Protein AF-A0A7S2J039-F1 (afdb_monomer_lite)

pLDDT: mean 88.23, std 8.64, range [44.66, 96.19]

Foldseek 3Di:
DPPDDLLVLAQAEEEFEEADPVSVVVVVSSVVSHHPYYHYDYPFHAQDQDPVLVVCQVPDPDRDAPLVSQVVCQVVQVVVPHGSCVGPQWDADPVSPHIGGDDD

Secondary structure (DSSP, 8-state):
-----GGGGTT-EEEEE--SHHHHHHHHHHHHTT-SEEEEE-SS------HHHHHHHHH-SSPPPHHHHHHHHHHHHHTTT--GGGSTTEEE-TTSSSEEE---

Organism: NCBI:txid327968

Radius of gyration: 16.28 Å; chains: 1; bounding box: 36×24×54 Å

Structure (mmCIF, N/CA/C/O backbone):
data_AF-A0A7S2J039-F1
#
_entry.id   AF-A0A7S2J039-F1
#
loop_
_atom_site.group_PDB
_atom_site.id
_atom_site.type_symbol
_atom_site.label_atom_id
_atom_site.label_alt_id
_atom_site.label_comp_id
_atom_site.label_asym_id
_atom_site.label_entity_id
_atom_site.label_seq_id
_atom_site.pdbx_PDB_ins_code
_atom_site.Cartn_x
_atom_site.Cartn_y
_atom_site.Cartn_z
_atom_site.occupancy
_atom_site.B_iso_or_equiv
_atom_site.auth_seq_id
_atom_site.auth_comp_id
_atom_site.auth_asym_id
_atom_site.auth_atom_id
_atom_site.pdbx_PDB_model_num
ATOM 1 N N . SER A 1 1 ? 3.386 1.173 33.550 1.00 44.66 1 SER A N 1
ATOM 2 C CA . SER A 1 1 ? 3.784 1.382 32.145 1.00 44.66 1 SER A CA 1
ATOM 3 C C . SER A 1 1 ? 2.709 0.823 31.217 1.00 44.66 1 SER A C 1
ATOM 5 O O . SER A 1 1 ? 2.886 -0.230 30.629 1.00 44.66 1 SER A O 1
ATOM 7 N N . HIS A 1 2 ? 1.572 1.510 31.106 1.00 48.75 2 HIS A N 1
ATOM 8 C CA . HIS A 1 2 ? 0.559 1.241 30.079 1.00 48.75 2 HIS A CA 1
ATOM 9 C C . HIS A 1 2 ? 0.016 2.597 29.644 1.00 48.75 2 HIS A C 1
ATOM 11 O O . HIS A 1 2 ? -0.901 3.132 30.254 1.00 48.75 2 HIS A O 1
ATOM 17 N N . GLU A 1 3 ? 0.690 3.206 28.674 1.00 65.25 3 GLU A N 1
ATOM 18 C CA . GLU A 1 3 ? 0.411 4.579 28.238 1.00 65.25 3 GLU A CA 1
ATOM 19 C C . GLU A 1 3 ? -0.821 4.653 27.313 1.00 65.25 3 GLU A C 1
ATOM 21 O O . GLU A 1 3 ? -1.434 5.707 27.189 1.00 65.25 3 GLU A O 1
ATOM 26 N N . PHE A 1 4 ? -1.259 3.518 26.748 1.00 66.94 4 PHE A N 1
ATOM 27 C CA . PHE A 1 4 ? -2.431 3.430 25.876 1.00 66.94 4 PHE A CA 1
ATOM 28 C C . PHE A 1 4 ? -3.282 2.194 26.198 1.00 66.94 4 PHE A C 1
ATOM 30 O O . PHE A 1 4 ? -2.789 1.066 26.210 1.00 66.94 4 PHE A O 1
ATOM 37 N N . ASP A 1 5 ? -4.568 2.420 26.467 1.00 75.81 5 ASP A N 1
ATOM 38 C CA . ASP A 1 5 ? -5.559 1.376 26.732 1.00 75.81 5 ASP A CA 1
ATOM 39 C C . ASP A 1 5 ? -6.271 0.975 25.434 1.00 75.81 5 ASP A C 1
ATOM 41 O O . ASP A 1 5 ? -7.222 1.626 24.990 1.00 75.81 5 ASP A O 1
ATOM 45 N N . TYR A 1 6 ? -5.793 -0.107 24.819 1.00 70.94 6 TYR A N 1
ATOM 46 C CA . TYR A 1 6 ? -6.323 -0.621 23.557 1.00 70.94 6 TYR A CA 1
ATOM 47 C C . TYR A 1 6 ? -7.618 -1.427 23.711 1.00 70.94 6 TYR A C 1
ATOM 49 O O . TYR A 1 6 ? -8.275 -1.706 22.707 1.00 70.94 6 TYR A O 1
ATOM 57 N N . THR A 1 7 ? -8.060 -1.735 24.939 1.00 76.38 7 THR A N 1
ATOM 58 C CA . THR A 1 7 ? -9.357 -2.407 25.164 1.00 76.38 7 THR A CA 1
ATOM 59 C C . THR A 1 7 ? -10.530 -1.562 24.666 1.00 76.38 7 THR A C 1
ATOM 61 O O . THR A 1 7 ? -11.547 -2.094 24.226 1.00 76.38 7 THR A O 1
ATOM 64 N N . LYS A 1 8 ? -10.343 -0.238 24.623 1.00 78.62 8 LYS A N 1
ATOM 65 C CA . LYS A 1 8 ? -11.304 0.731 24.085 1.00 78.62 8 LYS A CA 1
ATOM 66 C C . LYS A 1 8 ? -11.549 0.593 22.586 1.00 78.62 8 LYS A C 1
ATOM 68 O O . LYS A 1 8 ? -12.506 1.173 22.093 1.00 78.62 8 LYS A O 1
ATOM 73 N N . THR A 1 9 ? -10.700 -0.125 21.855 1.00 78.50 9 THR A N 1
ATOM 74 C CA . THR A 1 9 ? -10.869 -0.322 20.406 1.00 78.50 9 THR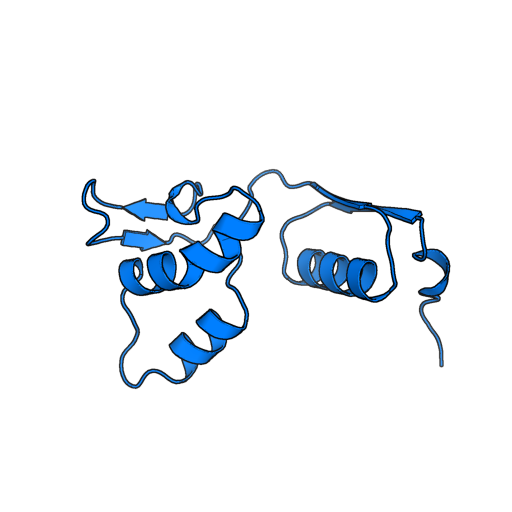 A CA 1
ATOM 75 C C . THR A 1 9 ? -11.729 -1.541 20.071 1.00 78.50 9 THR A C 1
ATOM 77 O O . THR A 1 9 ? -12.261 -1.622 18.964 1.00 78.50 9 THR A O 1
ATOM 80 N N . LEU A 1 10 ? -11.940 -2.448 21.033 1.00 87.12 10 LEU A N 1
ATOM 81 C CA . LEU A 1 10 ? -12.701 -3.676 20.831 1.00 87.12 10 LEU A CA 1
ATOM 82 C C . LEU A 1 10 ? -14.156 -3.363 20.460 1.00 87.12 10 LEU A C 1
ATOM 84 O O . LEU A 1 10 ? -14.866 -2.667 21.189 1.00 87.12 10 LEU A O 1
ATOM 88 N N . ASN A 1 11 ? -14.611 -3.904 19.328 1.00 87.12 11 ASN A N 1
ATOM 89 C CA . ASN A 1 11 ? -15.950 -3.699 18.765 1.00 87.12 11 ASN A CA 1
ATOM 90 C C . ASN A 1 11 ? -16.334 -2.232 18.480 1.00 87.12 11 ASN A C 1
ATOM 92 O O . ASN A 1 11 ? -17.498 -1.958 18.185 1.00 87.12 11 ASN A O 1
ATOM 96 N N . GLN A 1 12 ? -15.382 -1.298 18.532 1.00 88.69 12 GLN A N 1
ATOM 97 C CA . GLN A 1 12 ? -15.608 0.094 18.151 1.00 88.69 12 GLN A CA 1
ATOM 98 C C . GLN A 1 12 ? -15.321 0.310 16.667 1.00 88.69 12 GLN A C 1
ATOM 100 O O . GLN A 1 12 ? -14.569 -0.447 16.047 1.00 88.69 12 GLN A O 1
ATOM 105 N N . ASP A 1 13 ? -15.908 1.368 16.109 1.00 91.25 13 ASP A N 1
ATOM 106 C CA . ASP A 1 13 ? -15.541 1.870 14.790 1.00 91.25 13 ASP A CA 1
ATOM 107 C C . ASP A 1 13 ? -14.478 2.964 14.958 1.00 91.25 13 ASP A C 1
ATOM 109 O O . ASP A 1 13 ? -14.636 3.878 15.769 1.00 91.25 13 ASP A O 1
ATOM 113 N N . CYS A 1 14 ? -13.393 2.884 14.193 1.00 89.75 14 CYS A N 1
ATOM 114 C CA . CYS A 1 14 ? -12.298 3.846 14.249 1.00 89.75 14 CYS A CA 1
ATOM 115 C C . CYS A 1 14 ? -12.199 4.628 12.941 1.00 89.75 14 CYS A C 1
ATOM 117 O O . CYS A 1 14 ? -12.349 4.073 11.853 1.00 89.75 14 CYS A O 1
ATOM 119 N N . ILE A 1 15 ? -11.912 5.924 13.054 1.00 91.94 15 ILE A N 1
ATOM 120 C CA . ILE A 1 15 ? -11.598 6.788 11.917 1.00 91.94 15 ILE A CA 1
ATOM 121 C C . ILE A 1 15 ? -10.154 7.245 12.075 1.00 91.94 15 ILE A C 1
ATOM 123 O O . ILE A 1 15 ? -9.783 7.808 13.103 1.00 91.94 15 ILE A O 1
ATOM 127 N N . ILE A 1 16 ? -9.346 7.003 11.051 1.00 90.75 16 ILE A N 1
ATOM 128 C CA . ILE A 1 16 ? -7.950 7.421 10.976 1.00 90.75 16 ILE A CA 1
ATOM 129 C C . ILE A 1 16 ? -7.835 8.413 9.827 1.00 90.75 16 ILE A C 1
ATOM 131 O O . ILE A 1 16 ? -8.298 8.149 8.720 1.00 90.75 16 ILE A O 1
ATOM 135 N N . ILE A 1 17 ? -7.252 9.577 10.105 1.00 90.88 17 ILE A N 1
ATOM 136 C CA . ILE A 1 17 ? -7.097 10.655 9.129 1.00 90.88 17 ILE A CA 1
ATOM 137 C C . ILE A 1 17 ? -5.622 10.747 8.742 1.00 90.88 17 ILE A C 1
ATOM 139 O O . ILE A 1 17 ? -4.763 10.977 9.592 1.00 90.88 17 ILE A O 1
ATOM 143 N N . GLY A 1 18 ? -5.338 10.599 7.450 1.00 87.94 18 GLY A N 1
ATOM 144 C CA . GLY A 1 18 ? -4.001 10.690 6.870 1.00 87.94 18 GLY A CA 1
ATOM 145 C C . GLY A 1 18 ? -3.496 9.375 6.274 1.00 87.94 18 GLY A C 1
ATOM 146 O O . GLY A 1 18 ? -3.998 8.297 6.557 1.00 87.94 18 GLY A O 1
ATOM 147 N N . MET A 1 19 ? -2.463 9.470 5.435 1.00 84.94 19 MET A N 1
ATOM 148 C CA . MET A 1 19 ? -1.877 8.333 4.704 1.00 84.94 19 MET A CA 1
ATOM 149 C C . MET A 1 19 ? -0.359 8.254 4.916 1.00 84.94 19 MET A C 1
ATOM 151 O O . MET A 1 19 ? 0.417 8.110 3.975 1.00 84.94 19 MET A O 1
ATOM 155 N N . GLY A 1 20 ? 0.073 8.437 6.164 1.00 83.75 20 GLY A N 1
ATOM 156 C CA . GLY A 1 20 ? 1.471 8.287 6.570 1.00 83.75 20 GLY A CA 1
ATOM 157 C C . GLY A 1 20 ? 1.756 6.914 7.180 1.00 83.75 20 GLY A C 1
ATOM 158 O O . GLY A 1 20 ? 0.839 6.142 7.465 1.00 83.75 20 GLY A O 1
ATOM 159 N N . ALA A 1 21 ? 3.031 6.642 7.467 1.00 82.50 21 ALA A N 1
ATOM 160 C CA . ALA A 1 21 ? 3.450 5.411 8.142 1.00 82.50 21 ALA A CA 1
ATOM 161 C C . ALA A 1 21 ? 2.731 5.208 9.492 1.00 82.50 21 ALA A C 1
ATOM 163 O O . ALA A 1 21 ? 2.249 4.116 9.776 1.00 82.50 21 ALA A O 1
ATOM 164 N N . PHE A 1 22 ? 2.570 6.280 10.277 1.00 86.88 22 PHE A N 1
ATOM 165 C CA . PHE A 1 22 ? 1.840 6.245 11.551 1.00 86.88 22 PHE A CA 1
ATOM 166 C C . PHE A 1 22 ? 0.347 5.945 11.387 1.00 86.88 22 PHE A C 1
ATOM 168 O O . PHE A 1 22 ? -0.225 5.213 12.188 1.00 86.88 22 PHE A O 1
ATOM 175 N N . ALA A 1 23 ? -0.292 6.477 10.340 1.00 88.75 23 ALA A N 1
ATOM 176 C CA . ALA A 1 23 ? -1.701 6.198 10.075 1.00 88.75 23 ALA A CA 1
ATOM 177 C C . ALA A 1 23 ? -1.906 4.709 9.777 1.00 88.75 23 ALA A C 1
ATOM 179 O O . ALA A 1 23 ? -2.801 4.079 10.334 1.00 88.75 23 ALA A O 1
ATOM 180 N N . HIS A 1 24 ? -1.027 4.124 8.963 1.00 86.19 24 HIS A N 1
ATOM 181 C CA . HIS A 1 24 ? -1.076 2.700 8.657 1.00 86.19 24 HIS A CA 1
ATOM 182 C C . HIS A 1 24 ? -0.811 1.820 9.886 1.00 86.19 24 HIS A C 1
ATOM 184 O O . HIS A 1 24 ? -1.486 0.812 10.085 1.00 86.19 24 HIS A O 1
ATOM 190 N N . GLU A 1 25 ? 0.126 2.221 10.742 1.00 87.75 25 GLU A N 1
ATOM 191 C CA . GLU A 1 25 ? 0.398 1.522 11.997 1.00 87.75 25 GLU A CA 1
ATOM 192 C C . GLU A 1 25 ? -0.800 1.557 12.956 1.00 87.75 25 GLU A C 1
ATOM 194 O O . GLU A 1 25 ? -1.117 0.552 13.595 1.00 87.75 25 GLU A O 1
ATOM 199 N N . ASN A 1 26 ? -1.529 2.673 12.993 1.00 89.38 26 ASN A N 1
ATOM 200 C CA . ASN A 1 26 ? -2.765 2.784 13.762 1.00 89.38 26 ASN A CA 1
ATOM 201 C C . ASN A 1 26 ? -3.881 1.907 13.176 1.00 89.38 26 ASN A C 1
ATOM 203 O O . ASN A 1 26 ? -4.608 1.268 13.936 1.00 89.38 26 ASN A O 1
ATOM 207 N N . VAL A 1 27 ? -4.007 1.814 11.844 1.00 89.62 27 VAL A N 1
ATOM 208 C CA . VAL A 1 27 ? -4.959 0.889 11.196 1.00 89.62 27 VAL A CA 1
ATOM 209 C C . VAL A 1 27 ? -4.624 -0.550 11.588 1.00 89.62 27 VAL A C 1
ATOM 211 O O . VAL A 1 27 ? -5.498 -1.292 12.022 1.00 89.62 27 VAL A O 1
ATOM 214 N N . ARG A 1 28 ? -3.348 -0.941 11.501 1.00 88.94 28 ARG A N 1
ATOM 215 C CA . ARG A 1 28 ? -2.891 -2.278 11.899 1.00 88.94 28 ARG A CA 1
ATOM 216 C C . ARG A 1 28 ? -3.213 -2.558 13.367 1.00 88.94 28 ARG A C 1
ATOM 218 O O . ARG A 1 28 ? -3.854 -3.557 13.670 1.00 88.94 28 ARG A O 1
ATOM 225 N N . THR A 1 29 ? -2.831 -1.646 14.257 1.00 90.06 29 THR A N 1
ATOM 226 C CA . THR A 1 29 ? -3.039 -1.785 15.705 1.00 90.06 29 THR A CA 1
ATOM 227 C C . THR A 1 29 ? -4.522 -1.886 16.057 1.00 90.06 29 THR A C 1
ATOM 229 O O . THR A 1 29 ? -4.906 -2.753 16.834 1.00 90.06 29 THR A O 1
ATOM 232 N N . THR A 1 30 ? -5.379 -1.042 15.478 1.00 89.81 30 THR A N 1
ATOM 233 C CA . THR A 1 30 ? -6.829 -1.080 15.747 1.00 89.81 30 THR A CA 1
ATOM 234 C C . THR A 1 30 ? -7.464 -2.386 15.271 1.00 89.81 30 THR A C 1
ATOM 236 O O . THR A 1 30 ? -8.250 -2.981 16.006 1.00 89.81 30 THR A O 1
ATOM 239 N N . VAL A 1 31 ? -7.090 -2.877 14.087 1.00 88.06 31 VAL A N 1
ATOM 240 C CA . VAL A 1 31 ? -7.572 -4.166 13.569 1.00 88.06 31 VAL A CA 1
ATOM 241 C C . VAL A 1 31 ? -7.081 -5.336 14.434 1.00 88.06 31 VAL A C 1
ATOM 243 O O . VAL A 1 31 ? -7.871 -6.220 14.755 1.00 88.06 31 VAL A O 1
ATOM 246 N N . GLU A 1 32 ? -5.821 -5.325 14.881 1.00 89.19 32 GLU A N 1
ATOM 247 C CA . GLU A 1 32 ? -5.258 -6.357 15.772 1.00 89.19 32 GLU A CA 1
ATOM 248 C C . GLU A 1 32 ? -5.964 -6.440 17.132 1.00 89.19 32 GLU A C 1
ATOM 250 O O . GLU A 1 32 ? -6.048 -7.520 17.713 1.00 89.19 32 GLU A O 1
ATOM 255 N N . HIS A 1 33 ? -6.517 -5.328 17.621 1.00 89.56 33 HIS A N 1
ATOM 256 C CA . HIS A 1 33 ? -7.242 -5.262 18.895 1.00 89.56 33 HIS A CA 1
ATOM 257 C C . HIS A 1 33 ? -8.767 -5.428 18.744 1.00 89.56 33 HIS A C 1
ATOM 259 O O . HIS A 1 33 ? -9.525 -5.147 19.673 1.00 89.56 33 HIS A O 1
ATOM 265 N N . GLY A 1 34 ? -9.236 -5.921 17.593 1.00 88.19 34 GLY A N 1
ATOM 266 C CA . GLY A 1 34 ? -10.639 -6.287 17.396 1.00 88.19 34 GLY A CA 1
ATOM 267 C C . GLY A 1 34 ? -11.569 -5.101 17.135 1.00 88.19 34 GLY A C 1
ATOM 268 O O . GLY A 1 34 ? -12.751 -5.153 17.486 1.00 88.19 34 GLY A O 1
ATOM 269 N N . CYS A 1 35 ? -11.058 -4.030 16.523 1.00 90.31 35 CYS A N 1
ATOM 270 C CA . CYS A 1 35 ? -11.896 -2.977 15.952 1.00 90.31 35 CYS A CA 1
ATOM 271 C C . CYS A 1 35 ? -12.894 -3.571 14.947 1.00 90.31 35 CYS A C 1
ATOM 273 O O . CYS A 1 35 ? -12.534 -4.383 14.094 1.00 90.31 35 CYS A O 1
ATOM 275 N N . ARG A 1 36 ? -14.162 -3.152 15.039 1.00 89.56 36 ARG A N 1
ATOM 276 C CA . ARG A 1 36 ? -15.238 -3.662 14.180 1.00 89.56 36 ARG A CA 1
ATOM 277 C C . ARG A 1 36 ? -15.087 -3.167 12.744 1.00 89.56 36 ARG A C 1
ATOM 279 O O . ARG A 1 36 ? -15.269 -3.937 11.803 1.00 89.56 36 ARG A O 1
ATOM 286 N N . LYS A 1 37 ? -14.800 -1.873 12.579 1.00 89.31 37 LYS A N 1
ATOM 287 C CA . LYS A 1 37 ? -14.585 -1.216 11.282 1.00 89.31 37 LYS A CA 1
ATOM 288 C C . LYS A 1 37 ? -13.573 -0.089 11.420 1.00 89.31 37 LYS A C 1
ATOM 290 O O . LYS A 1 37 ? -13.734 0.784 12.266 1.00 89.31 37 LYS A O 1
ATOM 295 N N . CYS A 1 38 ? -12.590 -0.057 10.527 1.00 90.00 38 CYS A N 1
ATOM 296 C CA . CYS A 1 38 ? -11.613 1.022 10.453 1.00 90.00 38 CYS A CA 1
ATOM 297 C C . CYS A 1 38 ? -11.777 1.796 9.139 1.00 90.00 38 CYS A C 1
ATOM 299 O O . CYS A 1 38 ? -11.596 1.239 8.057 1.00 90.00 38 CYS A O 1
ATOM 301 N N . TYR A 1 39 ? -12.092 3.087 9.230 1.00 90.19 39 TYR A N 1
ATOM 302 C CA . TYR A 1 39 ? -12.156 4.003 8.095 1.00 90.19 39 TYR A CA 1
ATOM 303 C C . TYR A 1 39 ? -10.866 4.810 8.030 1.00 90.19 39 TYR A C 1
ATOM 305 O O . TYR A 1 39 ? -10.593 5.622 8.911 1.00 90.19 39 TYR A O 1
ATOM 313 N N . ASN A 1 40 ? -10.073 4.604 6.983 1.00 89.00 40 ASN A N 1
ATOM 314 C CA . ASN A 1 40 ? -8.913 5.442 6.714 1.00 89.00 40 ASN A CA 1
ATOM 315 C C . ASN A 1 40 ? -9.291 6.520 5.691 1.00 89.00 40 ASN A C 1
ATOM 317 O O . ASN A 1 40 ? -9.757 6.189 4.602 1.00 89.00 40 ASN A O 1
ATOM 321 N N . ILE A 1 41 ? -9.117 7.793 6.040 1.00 89.06 41 ILE A N 1
ATOM 322 C CA . ILE A 1 41 ? -9.503 8.943 5.219 1.00 89.06 41 ILE A CA 1
ATOM 323 C C . ILE A 1 41 ? -8.251 9.730 4.845 1.00 89.06 41 ILE A C 1
ATOM 325 O O . ILE A 1 41 ? -7.549 10.261 5.704 1.00 89.06 41 ILE A O 1
ATOM 329 N N . ALA A 1 42 ? -8.002 9.868 3.546 1.00 88.19 42 ALA A N 1
ATOM 330 C CA . ALA A 1 42 ? -6.879 10.627 3.018 1.00 88.19 42 ALA A CA 1
ATOM 331 C C . ALA A 1 42 ? -7.266 11.400 1.753 1.00 88.19 42 ALA A C 1
ATOM 333 O O . ALA A 1 42 ? -8.158 10.991 1.014 1.00 88.19 42 ALA A O 1
ATOM 334 N N . ARG A 1 43 ? -6.560 12.509 1.485 1.00 84.94 43 ARG A N 1
ATOM 335 C CA . ARG A 1 43 ? -6.717 13.284 0.239 1.00 84.94 43 ARG A CA 1
ATOM 336 C C . ARG A 1 43 ? -6.251 12.488 -0.983 1.00 84.94 43 ARG A C 1
ATOM 338 O O . ARG A 1 43 ? -6.907 12.512 -2.016 1.00 84.94 43 ARG A O 1
ATOM 345 N N . HIS A 1 44 ? -5.128 11.786 -0.844 1.00 79.94 44 HIS A N 1
ATOM 346 C CA . HIS A 1 44 ? -4.585 10.873 -1.843 1.00 79.94 44 HIS A CA 1
ATOM 347 C C . HIS A 1 44 ? -4.211 9.562 -1.156 1.00 79.94 44 HIS A C 1
ATOM 349 O O . HIS A 1 44 ? -3.545 9.570 -0.118 1.00 79.94 44 HIS A O 1
ATOM 355 N N . PHE A 1 45 ? -4.645 8.443 -1.730 1.00 80.56 45 PHE A N 1
ATOM 356 C CA . PHE A 1 45 ? -4.239 7.122 -1.272 1.00 80.56 45 PHE A CA 1
ATOM 357 C C . PHE A 1 45 ? -2.947 6.732 -1.976 1.00 80.56 45 PHE A C 1
ATOM 359 O O . PHE A 1 45 ? -2.917 6.567 -3.195 1.00 80.56 45 PHE A O 1
ATOM 366 N N . ASN A 1 46 ? -1.883 6.592 -1.192 1.00 81.94 46 ASN A N 1
ATOM 367 C CA . ASN A 1 46 ? -0.623 6.054 -1.671 1.00 81.94 46 ASN A CA 1
ATOM 368 C C . ASN A 1 46 ? -0.697 4.531 -1.808 1.00 81.94 46 ASN A C 1
ATOM 370 O O . ASN A 1 46 ? -1.519 3.858 -1.181 1.00 81.94 46 ASN A O 1
ATOM 374 N N . LEU A 1 47 ? 0.187 4.000 -2.650 1.00 88.50 47 LEU A N 1
ATOM 375 C CA . LEU A 1 47 ? 0.355 2.567 -2.825 1.00 88.50 47 LEU A CA 1
ATOM 376 C C . LEU A 1 47 ? 0.889 1.957 -1.517 1.00 88.50 47 LEU A C 1
ATOM 378 O O . LEU A 1 47 ? 1.926 2.379 -1.006 1.00 88.50 47 LEU A O 1
ATOM 382 N N . MET A 1 48 ? 0.189 0.961 -0.983 1.00 87.38 48 MET A N 1
ATOM 383 C CA . MET A 1 48 ? 0.553 0.250 0.236 1.00 87.38 48 MET A CA 1
ATOM 384 C C . MET A 1 48 ? 1.204 -1.075 -0.128 1.00 87.38 48 MET A C 1
ATOM 386 O O . MET A 1 48 ? 0.569 -1.959 -0.694 1.00 87.38 48 MET A O 1
ATOM 390 N N . MET A 1 49 ? 2.481 -1.226 0.204 1.00 90.00 49 MET A N 1
ATOM 391 C CA . MET A 1 49 ? 3.219 -2.440 -0.120 1.00 90.00 49 MET A CA 1
ATOM 392 C C . MET A 1 49 ? 2.932 -3.540 0.913 1.00 90.00 49 MET A C 1
ATOM 394 O O . MET A 1 49 ? 3.229 -3.349 2.097 1.00 90.00 49 MET A O 1
ATOM 398 N N . PRO A 1 50 ? 2.402 -4.710 0.507 1.00 91.44 50 PRO A N 1
ATOM 399 C CA . PRO A 1 50 ? 2.291 -5.862 1.387 1.00 91.44 50 PRO A CA 1
ATOM 400 C C . PRO A 1 50 ? 3.662 -6.252 1.938 1.00 91.44 50 PRO A C 1
ATOM 402 O O . PRO A 1 50 ? 4.662 -6.250 1.216 1.00 91.44 50 PRO A O 1
ATOM 405 N N . ARG A 1 51 ? 3.712 -6.646 3.215 1.00 89.94 51 ARG A N 1
ATOM 406 C CA . ARG A 1 51 ? 4.973 -6.971 3.903 1.00 89.94 51 ARG A CA 1
ATOM 407 C C . ARG A 1 51 ? 5.773 -8.069 3.191 1.00 89.94 51 ARG A C 1
ATOM 409 O O . ARG A 1 51 ? 6.993 -7.975 3.133 1.00 89.94 51 ARG A O 1
ATOM 416 N N . MET A 1 52 ? 5.094 -9.054 2.603 1.00 92.06 52 MET A N 1
ATOM 417 C CA . MET A 1 52 ? 5.727 -10.134 1.834 1.00 92.06 52 MET A CA 1
ATOM 418 C C . MET A 1 52 ? 6.438 -9.621 0.576 1.00 92.06 52 MET A C 1
ATOM 420 O O . MET A 1 52 ? 7.561 -10.028 0.293 1.00 92.06 52 MET A O 1
ATOM 424 N N . VAL A 1 53 ? 5.814 -8.685 -0.143 1.00 94.31 53 VAL A N 1
ATOM 425 C CA . VAL A 1 53 ? 6.405 -8.056 -1.334 1.00 94.31 53 VAL A CA 1
ATOM 426 C C . VAL A 1 53 ? 7.589 -7.180 -0.930 1.00 94.31 53 VAL A C 1
ATOM 428 O O . VAL A 1 53 ? 8.641 -7.250 -1.556 1.00 94.31 53 VAL A O 1
ATOM 431 N N . CYS A 1 54 ? 7.458 -6.426 0.167 1.00 92.75 54 CYS A N 1
ATOM 432 C CA . CYS A 1 54 ? 8.556 -5.643 0.733 1.00 92.75 54 CYS A CA 1
ATOM 433 C C . CYS A 1 54 ? 9.755 -6.531 1.099 1.00 92.75 54 CYS A C 1
ATOM 435 O O . CYS A 1 54 ? 10.887 -6.221 0.735 1.00 92.75 54 CYS A O 1
ATOM 437 N N . TRP A 1 55 ? 9.523 -7.664 1.766 1.00 94.06 55 TRP A N 1
ATOM 438 C CA . TRP A 1 55 ? 10.583 -8.623 2.082 1.00 94.06 55 TRP A CA 1
ATOM 439 C C . TRP A 1 55 ? 11.272 -9.148 0.816 1.00 94.06 5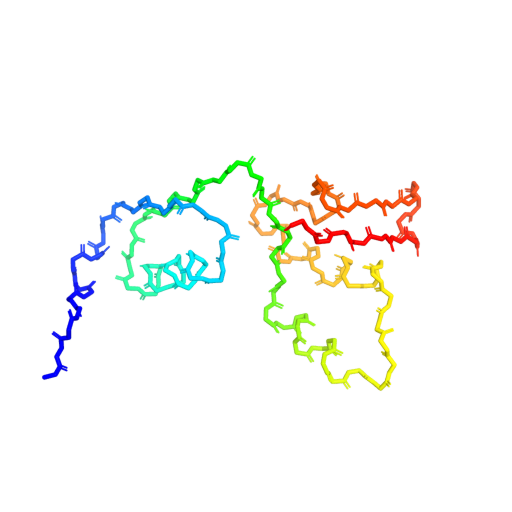5 TRP A C 1
ATOM 441 O O . TRP A 1 55 ? 12.497 -9.124 0.741 1.00 94.06 55 TRP A O 1
ATOM 451 N N . TRP A 1 56 ? 10.504 -9.538 -0.202 1.00 95.88 56 TRP A N 1
ATOM 452 C CA . TRP A 1 56 ? 11.052 -10.018 -1.471 1.00 95.88 56 TRP A CA 1
ATOM 453 C C . TRP A 1 56 ? 11.910 -8.967 -2.189 1.00 95.88 56 TRP A C 1
ATOM 455 O O . TRP A 1 56 ? 13.028 -9.279 -2.600 1.00 95.88 56 TRP A O 1
ATOM 465 N N . VAL A 1 57 ? 11.442 -7.718 -2.291 1.00 95.00 57 VAL A N 1
ATOM 466 C CA . VAL A 1 57 ? 12.215 -6.619 -2.897 1.00 95.00 57 VAL A CA 1
ATOM 467 C C . VAL A 1 57 ? 13.540 -6.414 -2.160 1.00 95.00 57 VAL A C 1
ATOM 469 O O . VAL A 1 57 ? 14.577 -6.296 -2.802 1.00 95.00 57 VAL A O 1
ATOM 472 N N . ASN A 1 58 ? 13.523 -6.442 -0.824 1.00 94.31 58 ASN A N 1
ATOM 473 C CA . ASN A 1 58 ? 14.728 -6.260 -0.008 1.00 94.31 58 ASN A CA 1
ATOM 474 C C . ASN A 1 58 ? 15.714 -7.439 -0.081 1.00 94.31 58 ASN A C 1
ATOM 476 O O . ASN A 1 58 ? 16.903 -7.243 0.146 1.00 94.31 58 ASN A O 1
ATOM 480 N N . GLN A 1 59 ? 15.243 -8.656 -0.367 1.00 95.44 59 GLN A N 1
ATOM 481 C CA . GLN A 1 59 ? 16.087 -9.854 -0.504 1.00 95.44 59 GLN A CA 1
ATOM 482 C C . GLN A 1 59 ? 16.571 -10.092 -1.940 1.00 95.44 59 GLN A C 1
ATOM 484 O O . GLN A 1 59 ? 17.368 -10.997 -2.190 1.00 95.44 59 GLN A O 1
ATOM 489 N N . SER A 1 60 ? 16.070 -9.325 -2.906 1.00 94.50 60 SER A N 1
ATOM 490 C CA . SER A 1 60 ? 16.403 -9.526 -4.311 1.00 94.50 60 SER A CA 1
ATOM 491 C C . SER A 1 60 ? 17.819 -9.033 -4.607 1.00 94.50 60 SER A C 1
ATOM 493 O O . SER A 1 60 ? 18.173 -7.902 -4.286 1.00 94.50 60 SER A O 1
ATOM 495 N N . LEU A 1 61 ? 18.624 -9.872 -5.268 1.00 94.19 61 LEU A N 1
ATOM 496 C CA . LEU A 1 61 ? 19.997 -9.528 -5.661 1.00 94.19 61 LEU A CA 1
ATOM 497 C C . LEU A 1 61 ? 20.045 -8.315 -6.604 1.00 94.19 61 LEU A C 1
ATOM 499 O O . LEU A 1 61 ? 20.962 -7.499 -6.546 1.00 94.19 61 LEU A O 1
ATOM 503 N N . CYS A 1 62 ? 19.044 -8.209 -7.475 1.00 93.88 62 CYS A N 1
ATOM 504 C CA . CYS A 1 62 ? 18.831 -7.071 -8.354 1.00 93.88 62 CYS A CA 1
ATOM 505 C C . CYS A 1 62 ? 17.465 -6.456 -8.042 1.00 93.88 62 CYS A C 1
ATOM 507 O O . CYS A 1 62 ? 16.527 -7.208 -7.766 1.00 93.88 62 CYS A O 1
ATOM 509 N N . PRO A 1 63 ? 17.323 -5.121 -8.112 1.00 90.00 63 PRO A N 1
ATOM 510 C CA . PRO A 1 63 ? 16.051 -4.468 -7.844 1.00 90.00 63 PRO A CA 1
ATOM 511 C C . PRO A 1 63 ? 14.990 -4.969 -8.838 1.00 90.00 63 PRO A C 1
ATOM 513 O O . PRO A 1 63 ? 15.178 -4.812 -10.050 1.00 90.00 63 PRO A O 1
ATOM 516 N N . PRO A 1 64 ? 13.882 -5.572 -8.364 1.00 93.94 64 PRO A N 1
ATOM 517 C CA . PRO A 1 64 ? 12.795 -5.980 -9.239 1.00 93.94 64 PRO A CA 1
ATOM 518 C C . PRO A 1 64 ? 12.210 -4.770 -9.963 1.00 93.94 64 PRO A C 1
ATOM 520 O O . PRO A 1 64 ? 12.141 -3.667 -9.413 1.00 93.94 64 PRO A O 1
ATOM 523 N N . THR A 1 65 ? 11.755 -4.968 -11.199 1.00 94.69 65 THR A N 1
ATOM 524 C CA . THR A 1 65 ? 11.103 -3.884 -11.939 1.00 94.69 65 THR A CA 1
ATOM 525 C C . THR A 1 65 ? 9.786 -3.506 -11.263 1.00 94.69 65 THR A C 1
ATOM 527 O O . THR A 1 65 ? 9.115 -4.345 -10.657 1.00 94.69 65 THR A O 1
ATOM 530 N N . ALA A 1 66 ? 9.367 -2.247 -11.400 1.00 94.12 66 ALA A N 1
ATOM 531 C CA . ALA A 1 66 ? 8.102 -1.791 -10.824 1.00 94.12 66 ALA A CA 1
ATOM 532 C C . ALA A 1 66 ? 6.900 -2.620 -11.314 1.00 94.12 66 ALA A C 1
ATOM 534 O O . ALA A 1 66 ? 5.994 -2.890 -10.533 1.00 94.12 66 ALA A O 1
ATOM 535 N N . ALA A 1 67 ? 6.915 -3.082 -12.570 1.00 95.94 67 ALA A N 1
ATOM 536 C CA . ALA A 1 67 ? 5.882 -3.966 -13.106 1.00 95.94 67 ALA A CA 1
ATOM 537 C C . ALA A 1 67 ? 5.823 -5.308 -12.356 1.00 95.94 67 ALA A C 1
ATOM 539 O O . ALA A 1 67 ? 4.745 -5.739 -11.952 1.00 95.94 67 ALA A O 1
ATOM 540 N N . MET A 1 68 ? 6.976 -5.934 -12.086 1.00 95.69 68 MET A N 1
ATOM 541 C CA . MET A 1 68 ? 7.031 -7.168 -11.293 1.00 95.69 68 MET A CA 1
ATOM 542 C C . MET A 1 68 ? 6.521 -6.948 -9.864 1.00 95.69 68 MET A C 1
ATOM 544 O O . MET A 1 68 ? 5.801 -7.792 -9.334 1.00 95.69 68 MET A O 1
ATOM 548 N N . VAL A 1 69 ? 6.854 -5.807 -9.251 1.00 95.56 69 VAL A N 1
ATOM 549 C CA . VAL A 1 69 ? 6.357 -5.442 -7.915 1.00 95.56 69 VAL A CA 1
ATOM 550 C C . VAL A 1 69 ? 4.841 -5.275 -7.917 1.00 95.56 69 VAL A C 1
ATOM 552 O O . VAL A 1 69 ? 4.171 -5.855 -7.068 1.00 95.56 69 VAL A O 1
ATOM 555 N N . LEU A 1 70 ? 4.282 -4.548 -8.885 1.00 95.38 70 LEU A N 1
ATOM 556 C CA . LEU A 1 70 ? 2.837 -4.343 -8.989 1.00 95.38 70 LEU A CA 1
ATOM 557 C C . LEU A 1 70 ? 2.087 -5.661 -9.217 1.00 95.38 70 LEU A C 1
ATOM 559 O O . LEU A 1 70 ? 1.079 -5.886 -8.553 1.00 95.38 70 LEU A O 1
ATOM 563 N N . HIS A 1 71 ? 2.608 -6.564 -10.053 1.00 96.19 71 HIS A N 1
ATOM 564 C CA . HIS A 1 71 ? 2.054 -7.913 -10.209 1.00 96.19 71 HIS A CA 1
ATOM 565 C C . HIS A 1 71 ? 2.110 -8.731 -8.915 1.00 96.19 71 HIS A C 1
ATOM 567 O O . HIS A 1 71 ? 1.125 -9.358 -8.535 1.00 96.19 71 HIS A O 1
ATOM 573 N N . ALA A 1 72 ? 3.223 -8.677 -8.178 1.00 95.75 72 ALA A N 1
ATOM 574 C CA . ALA A 1 72 ? 3.337 -9.359 -6.889 1.00 95.75 72 ALA A CA 1
ATOM 575 C C . ALA A 1 72 ? 2.337 -8.827 -5.840 1.00 95.75 72 ALA A C 1
ATOM 577 O O . ALA A 1 72 ? 1.983 -9.537 -4.899 1.00 95.75 72 ALA A O 1
ATOM 578 N N . MET A 1 73 ? 1.864 -7.586 -5.996 1.00 95.38 73 MET A N 1
ATOM 579 C CA . MET A 1 73 ? 0.868 -6.963 -5.121 1.00 95.38 73 MET A CA 1
ATOM 580 C C . MET A 1 73 ? -0.578 -7.322 -5.489 1.00 95.38 73 MET A C 1
ATOM 582 O O . MET A 1 73 ? -1.450 -7.221 -4.623 1.00 95.38 73 MET A O 1
ATOM 586 N N . GLU A 1 74 ? -0.852 -7.746 -6.729 1.00 95.06 74 GLU A N 1
ATOM 587 C CA . GLU A 1 74 ? -2.211 -8.006 -7.232 1.00 95.06 74 GLU A CA 1
ATOM 588 C C . GLU A 1 74 ? -3.029 -8.952 -6.341 1.00 95.06 74 GLU A C 1
ATOM 590 O O . GLU A 1 74 ? -4.165 -8.591 -6.030 1.00 95.06 74 GLU A O 1
ATOM 595 N N . PRO A 1 75 ? -2.501 -10.092 -5.847 1.00 94.19 75 PRO A N 1
ATOM 596 C CA . PRO A 1 75 ? -3.287 -10.992 -5.007 1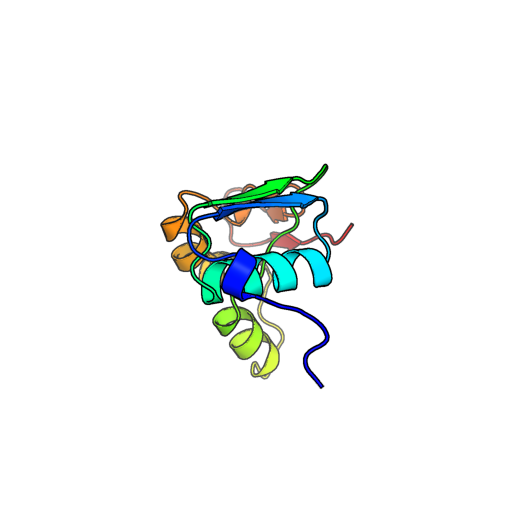.00 94.19 75 PRO A CA 1
ATOM 597 C C . PRO A 1 75 ? -3.769 -10.325 -3.715 1.00 94.19 75 PRO A C 1
ATOM 599 O O . PRO A 1 75 ? -4.924 -10.482 -3.330 1.00 94.19 75 PRO A O 1
ATOM 602 N N . CYS A 1 76 ? -2.915 -9.533 -3.059 1.00 92.81 76 CYS A N 1
ATOM 603 C CA . CYS A 1 76 ? -3.271 -8.846 -1.817 1.00 92.81 76 CYS A CA 1
ATOM 604 C C . CYS A 1 76 ? -4.313 -7.747 -2.049 1.00 92.81 76 CYS A C 1
ATOM 606 O O . CYS A 1 76 ? -5.235 -7.584 -1.255 1.00 92.81 76 CYS A O 1
ATOM 608 N N . TYR A 1 77 ? -4.175 -7.005 -3.145 1.00 92.94 77 TYR A N 1
ATOM 609 C CA . TYR A 1 77 ? -5.122 -5.962 -3.529 1.00 92.94 77 TYR A CA 1
ATOM 610 C C . TYR A 1 77 ? -6.466 -6.539 -3.995 1.00 92.94 77 TYR A C 1
ATOM 612 O O . TYR A 1 77 ? -7.519 -5.979 -3.686 1.00 92.94 77 TYR A O 1
ATOM 620 N N . GLY A 1 78 ? -6.444 -7.699 -4.654 1.00 93.12 78 GLY A N 1
ATOM 621 C CA . GLY A 1 78 ? -7.638 -8.411 -5.099 1.00 93.12 78 GLY A CA 1
ATOM 622 C C . GLY A 1 78 ? -8.552 -8.838 -3.950 1.00 93.12 78 GLY A C 1
ATOM 623 O O . GLY A 1 78 ? -9.769 -8.781 -4.102 1.00 93.12 78 GLY A O 1
ATOM 624 N N . VAL A 1 79 ? -7.999 -9.166 -2.772 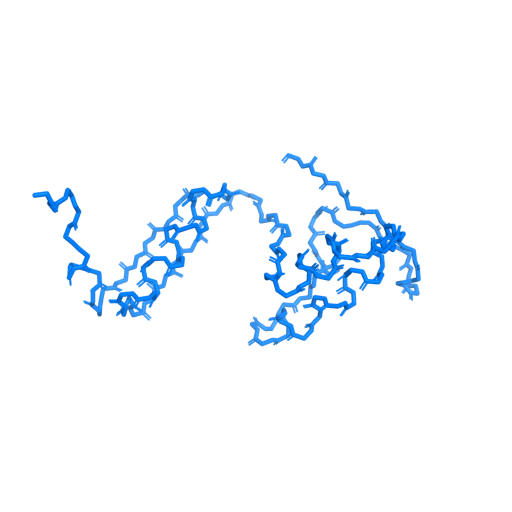1.00 89.88 79 VAL A N 1
ATOM 625 C CA . VAL A 1 79 ? -8.788 -9.502 -1.564 1.00 89.88 79 VAL A CA 1
ATOM 626 C C . VAL A 1 79 ? -9.712 -8.355 -1.142 1.00 89.88 79 VAL A C 1
ATOM 628 O O . VAL A 1 79 ? -10.799 -8.597 -0.624 1.00 89.88 79 VAL A O 1
ATOM 631 N N . VAL A 1 80 ? -9.303 -7.109 -1.388 1.00 87.31 80 VAL A N 1
ATOM 632 C CA . VAL A 1 80 ? -10.087 -5.907 -1.065 1.00 87.31 80 VAL A CA 1
ATOM 633 C C . VAL A 1 80 ? -10.785 -5.305 -2.291 1.00 87.31 80 VAL A C 1
ATOM 635 O O . VAL A 1 80 ? -11.297 -4.191 -2.218 1.00 87.31 80 VAL A O 1
ATOM 638 N N . GLY A 1 81 ? -10.813 -6.019 -3.424 1.00 89.50 81 GLY A N 1
ATOM 639 C CA . GLY A 1 81 ? -11.448 -5.559 -4.663 1.00 89.50 81 GLY A CA 1
ATOM 640 C C . GLY A 1 81 ? -10.744 -4.370 -5.325 1.00 89.50 81 GLY A C 1
ATOM 641 O O . GLY A 1 81 ? -11.367 -3.633 -6.088 1.00 89.50 81 GLY A O 1
ATOM 642 N N . LEU A 1 82 ? -9.459 -4.158 -5.029 1.00 90.88 82 LEU A N 1
ATOM 643 C CA . LEU A 1 82 ? -8.651 -3.082 -5.596 1.00 90.88 82 LEU A CA 1
ATOM 644 C C . LEU A 1 82 ? -7.610 -3.634 -6.575 1.00 90.88 82 LEU A C 1
ATOM 646 O O . LEU A 1 82 ? -7.285 -4.817 -6.583 1.00 90.88 82 LEU A O 1
ATOM 650 N N . SER A 1 83 ? -7.054 -2.741 -7.391 1.00 92.69 83 SER A N 1
ATOM 651 C CA . SER A 1 83 ? -5.928 -3.031 -8.280 1.00 92.69 83 SER A CA 1
ATOM 652 C C . SER A 1 83 ? -4.790 -2.059 -7.975 1.00 92.69 83 SER A C 1
ATOM 654 O O . SER A 1 83 ? -5.041 -0.849 -7.959 1.00 92.69 83 SER A O 1
ATOM 656 N N . PRO A 1 84 ? -3.547 -2.536 -7.777 1.00 93.06 84 PRO A N 1
ATOM 657 C CA . PRO A 1 84 ? -2.410 -1.664 -7.488 1.00 93.06 84 PRO A CA 1
ATOM 658 C C . PRO A 1 84 ? -2.074 -0.750 -8.679 1.00 93.06 84 PRO A C 1
ATOM 660 O O . PRO A 1 84 ? -1.530 0.333 -8.493 1.00 93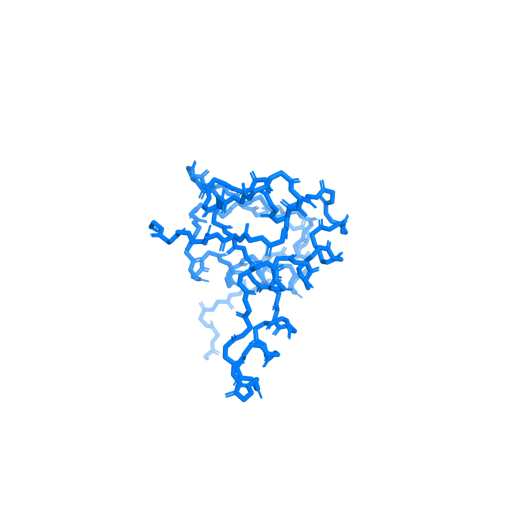.06 84 PRO A O 1
ATOM 663 N N . TRP A 1 85 ? -2.469 -1.133 -9.897 1.00 93.19 85 TRP A N 1
ATOM 664 C CA . TRP A 1 85 ? -2.249 -0.369 -11.129 1.00 93.19 85 TRP A CA 1
ATOM 665 C C . TRP A 1 85 ? -3.107 0.888 -11.256 1.00 93.19 85 TRP A C 1
ATOM 667 O O . TRP A 1 85 ? -2.760 1.787 -12.013 1.00 93.19 85 TRP A O 1
ATOM 677 N N . ASN A 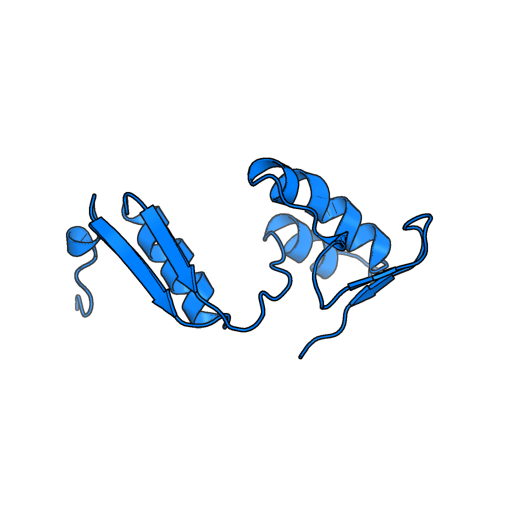1 86 ? -4.230 0.949 -10.539 1.00 90.50 86 ASN A N 1
ATOM 678 C CA . ASN A 1 86 ? -5.198 2.040 -10.670 1.00 90.50 86 ASN A CA 1
ATOM 679 C C . ASN A 1 86 ? -4.882 3.219 -9.732 1.00 90.50 86 ASN A C 1
ATOM 681 O O . ASN A 1 86 ? -5.655 4.172 -9.651 1.00 90.50 86 ASN A O 1
ATOM 685 N N . PHE A 1 87 ? -3.778 3.144 -8.985 1.00 89.56 87 PHE A N 1
ATOM 686 C CA . PHE A 1 87 ? -3.378 4.183 -8.045 1.00 89.56 87 PHE A CA 1
ATOM 687 C C . PHE A 1 87 ? -2.780 5.381 -8.780 1.00 89.56 87 PHE A C 1
ATOM 689 O O . PHE A 1 87 ? -2.025 5.226 -9.733 1.00 89.56 87 PHE A O 1
ATOM 696 N N . PHE A 1 88 ? -3.066 6.586 -8.281 1.00 86.69 88 PHE A N 1
ATOM 697 C CA . PHE A 1 88 ? -2.582 7.851 -8.851 1.00 86.69 88 PHE A CA 1
ATOM 698 C C . PHE A 1 88 ? -1.050 7.919 -8.985 1.00 86.69 88 PHE A C 1
ATOM 700 O O . PHE A 1 88 ? -0.524 8.582 -9.875 1.00 86.69 88 PHE A O 1
ATOM 707 N N . SER A 1 89 ? -0.327 7.219 -8.110 1.00 87.94 89 SER A N 1
ATOM 708 C CA . SER A 1 89 ? 1.133 7.138 -8.124 1.00 87.94 89 SER A CA 1
ATOM 709 C C . SER A 1 89 ? 1.702 6.255 -9.238 1.00 87.94 89 SER A C 1
ATOM 711 O O . SER A 1 89 ? 2.915 6.278 -9.448 1.00 87.94 89 SER A O 1
ATOM 713 N N . VAL A 1 90 ? 0.880 5.473 -9.942 1.00 92.00 90 VAL A N 1
ATOM 714 C CA . VAL A 1 90 ? 1.332 4.491 -10.931 1.00 92.00 90 VAL A CA 1
ATOM 715 C C . VAL A 1 90 ? 1.106 5.015 -12.344 1.00 92.00 90 VAL A C 1
ATOM 717 O O . VAL A 1 90 ? 0.015 5.425 -12.723 1.00 92.00 90 VAL A O 1
ATOM 720 N N . THR A 1 91 ? 2.158 4.978 -13.155 1.00 93.06 91 THR A N 1
ATOM 721 C CA . THR A 1 91 ? 2.086 5.213 -14.600 1.00 93.06 91 THR A CA 1
ATOM 722 C C . THR A 1 91 ? 2.636 3.981 -15.305 1.00 93.06 91 THR A C 1
ATOM 724 O O . THR A 1 91 ? 3.781 3.609 -15.064 1.00 93.06 91 THR A O 1
ATOM 727 N N . ALA A 1 92 ? 1.838 3.339 -16.154 1.00 94.06 92 ALA A N 1
ATOM 728 C CA . ALA A 1 92 ? 2.209 2.103 -16.839 1.00 94.06 92 ALA A CA 1
ATOM 729 C C . ALA A 1 92 ? 1.805 2.133 -18.316 1.00 94.06 92 ALA A C 1
ATOM 731 O O . ALA A 1 92 ? 0.940 2.913 -18.718 1.00 94.06 92 ALA A O 1
ATOM 732 N N . ASN A 1 93 ? 2.431 1.276 -19.122 1.00 92.81 93 ASN A N 1
ATOM 733 C CA . ASN A 1 93 ? 1.974 1.014 -20.483 1.00 92.81 93 ASN A CA 1
ATOM 734 C C . ASN A 1 93 ? 0.716 0.122 -20.489 1.00 92.81 93 ASN A C 1
ATOM 736 O O . ASN A 1 93 ? 0.397 -0.535 -19.498 1.00 92.81 93 ASN A O 1
ATOM 740 N N . ALA A 1 94 ? 0.008 0.077 -21.623 1.00 90.19 94 ALA A N 1
ATOM 741 C CA . ALA A 1 94 ? -1.237 -0.691 -21.760 1.00 90.19 94 ALA A CA 1
ATOM 742 C C . ALA A 1 94 ? -1.058 -2.192 -21.460 1.00 90.19 94 ALA A C 1
ATOM 744 O O . ALA A 1 94 ? -1.948 -2.824 -20.900 1.00 90.19 94 ALA A O 1
ATOM 745 N N . GLU A 1 95 ? 0.113 -2.740 -21.786 1.00 91.94 95 GLU A N 1
ATOM 746 C CA . GLU A 1 95 ? 0.456 -4.153 -21.597 1.00 91.94 95 GLU A CA 1
ATOM 747 C C . GLU A 1 95 ? 0.948 -4.487 -20.179 1.00 91.94 95 GLU A C 1
ATOM 749 O O . GLU A 1 95 ? 1.217 -5.650 -19.894 1.00 91.94 95 GLU A O 1
ATOM 754 N N . ARG A 1 96 ? 1.087 -3.493 -19.285 1.00 92.19 96 ARG A N 1
ATOM 755 C CA . ARG A 1 96 ? 1.605 -3.649 -17.909 1.00 92.19 96 ARG A CA 1
ATOM 756 C C . ARG A 1 96 ? 3.000 -4.284 -17.810 1.00 92.19 96 ARG A C 1
ATOM 758 O O . ARG A 1 96 ? 3.406 -4.746 -16.751 1.00 92.19 96 ARG A O 1
ATOM 765 N N . THR A 1 97 ? 3.776 -4.247 -18.887 1.00 91.94 97 THR A N 1
ATOM 766 C CA . THR A 1 97 ? 5.157 -4.749 -18.919 1.00 91.94 97 THR A CA 1
ATOM 767 C C . THR A 1 97 ? 6.164 -3.727 -18.388 1.00 91.94 97 THR A C 1
ATOM 769 O O . THR A 1 97 ? 7.238 -4.103 -17.920 1.00 91.94 97 THR A O 1
ATOM 772 N N . VAL A 1 98 ? 5.817 -2.435 -18.410 1.00 91.19 98 VAL A N 1
ATOM 773 C CA . VAL A 1 98 ? 6.660 -1.338 -17.918 1.00 91.19 98 VAL A CA 1
ATOM 774 C C . VAL A 1 98 ? 5.824 -0.393 -17.063 1.00 91.19 98 VAL A C 1
ATOM 776 O O . VAL A 1 98 ? 4.736 0.025 -17.460 1.00 91.19 98 VAL A O 1
ATOM 779 N N . ALA A 1 99 ? 6.353 -0.029 -15.894 1.00 95.06 99 ALA A N 1
ATOM 780 C CA . ALA A 1 99 ? 5.696 0.878 -14.964 1.00 95.06 99 ALA A CA 1
ATOM 781 C C . ALA A 1 99 ? 6.693 1.797 -14.254 1.00 95.06 99 ALA A C 1
ATOM 783 O O . ALA A 1 99 ? 7.849 1.435 -14.038 1.00 95.06 99 ALA A O 1
ATOM 784 N N . THR A 1 100 ? 6.197 2.954 -13.831 1.00 92.69 100 THR A N 1
ATOM 785 C CA . THR A 1 100 ? 6.883 3.914 -12.970 1.00 92.69 100 THR A CA 1
ATOM 786 C C . THR A 1 100 ? 5.978 4.233 -11.790 1.00 92.69 100 THR A C 1
ATOM 788 O O . THR A 1 100 ? 4.801 4.550 -11.974 1.00 92.69 100 THR A O 1
ATOM 791 N N . ILE A 1 101 ? 6.533 4.173 -10.580 1.00 91.50 101 ILE A N 1
ATOM 792 C CA . ILE A 1 101 ? 5.835 4.518 -9.339 1.00 91.50 101 ILE A CA 1
ATOM 793 C C . ILE A 1 101 ? 6.419 5.837 -8.831 1.00 91.50 101 ILE A C 1
ATOM 795 O O . ILE A 1 101 ? 7.617 5.923 -8.569 1.00 91.50 101 ILE A O 1
ATOM 799 N N . LYS A 1 102 ? 5.583 6.870 -8.711 1.00 87.44 102 LYS A N 1
ATOM 800 C CA . LYS A 1 102 ? 5.957 8.177 -8.158 1.00 87.44 102 LYS A CA 1
ATOM 801 C C . LYS A 1 102 ? 5.538 8.270 -6.697 1.00 87.44 102 LYS A C 1
ATOM 803 O O . LYS A 1 102 ? 4.389 7.993 -6.363 1.00 87.44 102 LYS A O 1
ATOM 808 N N . GLN A 1 103 ? 6.460 8.692 -5.841 1.00 73.62 103 GLN A N 1
ATOM 809 C CA . GLN A 1 103 ? 6.155 9.051 -4.463 1.00 73.62 103 GLN A CA 1
ATOM 810 C C . GLN A 1 103 ? 5.892 10.558 -4.400 1.00 73.62 103 GLN A C 1
ATOM 812 O O . GLN A 1 103 ? 6.693 11.339 -4.916 1.00 73.62 103 GLN A O 1
ATOM 817 N N . TYR A 1 104 ? 4.758 10.935 -3.814 1.00 63.12 104 TYR A N 1
ATOM 818 C CA . TYR A 1 104 ? 4.371 12.319 -3.537 1.00 63.12 104 TYR A CA 1
ATOM 819 C C . TYR A 1 104 ? 4.464 12.596 -2.039 1.00 63.12 104 TYR A C 1
ATOM 821 O O . TYR A 1 104 ? 4.201 11.648 -1.257 1.00 63.12 104 TYR A O 1
#

Sequence (104 aa):
SHEFDYTKTLNQDCIIIGMGAFAHENVRTTVEHGCRKCYNIARHFNLMMPRMVCWWVNQSLCPPTAAMVLHAMEPCYGVVGLSPWNFFSVTANAERTVATIKQY